Protein AF-A0A2W4IKW6-F1 (afdb_monomer)

Nearest PDB structures (foldseek):
  4n05-assembly1_A  TM=2.883E-01  e=6.758E+00  Bacteroides thetaiotaomicron VPI-5482
  6uhb-assembly1_B  TM=2.204E-01  e=5.348E+00  Homo sapiens

Radius of gyration: 16.56 Å; Cα contacts (8 Å, |Δi|>4): 146; chains: 1; bounding box: 34×30×52 Å

Secondary structure (DSSP, 8-state):
-HHHHHHHHHHHHTT--GGG---SEEEEETTEEEEE-TTS-EEEEE-HHHHTSGGG-HHHHHHHTT-BPPPS--S-THHHHH----TTSTTHHHHHHHHHHHHHHHHHHHHHS-HHHHHHHHHHHB----S---

Foldseek 3Di:
DVLLQVVQLLLLVVPQAFLVHNFNGWDDDPQWIFGAHPVRDGPDIGALLSCLAVSRCVLLSLLLVVQFDDDPDPVPCVVCVVDVDPPPVPDPVCSVVSSPPRSVVSSVVLVVDDSVCSSVVCSVTGRSPHPDDD

pLDDT: mean 79.35, std 20.81, range [31.78, 96.25]

Mean predicted aligned error: 9.19 Å

Solvent-accessible surface area (backbone atoms only — not comparable to full-atom values): 7926 Å² total; per-residue (Å²): 107,72,66,42,36,52,48,51,32,45,42,30,72,74,66,48,40,61,60,78,39,89,45,64,42,48,45,79,57,97,88,26,41,35,28,23,34,91,87,70,50,73,77,46,74,39,47,69,70,57,51,60,30,81,70,22,40,48,49,57,51,34,24,75,71,62,20,50,59,77,67,95,67,60,92,53,72,52,55,60,72,77,55,78,70,74,87,83,69,65,66,72,55,50,61,54,51,53,27,60,52,51,25,53,49,50,42,54,51,56,70,71,48,54,80,88,50,42,58,56,53,50,56,77,39,45,60,73,80,59,100,79,84,132

Structure (mmCIF, N/CA/C/O backbone):
data_AF-A0A2W4IKW6-F1
#
_entry.id   AF-A0A2W4IKW6-F1
#
loop_
_atom_site.group_PDB
_atom_site.id
_atom_site.type_symbol
_atom_site.label_atom_id
_atom_site.label_alt_id
_atom_site.label_comp_id
_atom_site.label_asym_id
_atom_site.label_entity_id
_atom_site.label_seq_id
_atom_site.pdbx_PDB_ins_code
_atom_site.Cartn_x
_atom_site.Cartn_y
_atom_site.Cartn_z
_atom_site.occupancy
_atom_site.B_iso_or_equiv
_atom_site.auth_seq_id
_atom_site.auth_comp_id
_atom_site.auth_asym_id
_atom_site.auth_atom_id
_atom_site.pdbx_PDB_model_num
ATOM 1 N N . MET A 1 1 ? 4.524 12.222 4.690 1.00 81.31 1 MET A N 1
ATOM 2 C CA . MET A 1 1 ? 3.499 11.334 5.283 1.00 81.31 1 MET A CA 1
ATOM 3 C C . MET A 1 1 ? 2.077 11.701 4.850 1.00 81.31 1 MET A C 1
ATOM 5 O O . MET A 1 1 ? 1.410 10.843 4.296 1.00 81.31 1 MET A O 1
ATOM 9 N N . ASN A 1 2 ? 1.640 12.963 4.969 1.00 85.88 2 ASN A N 1
ATOM 10 C CA . ASN A 1 2 ? 0.285 13.394 4.555 1.00 85.88 2 ASN A CA 1
ATOM 11 C C . ASN A 1 2 ? -0.073 13.086 3.085 1.00 85.88 2 ASN A C 1
ATOM 13 O O . ASN A 1 2 ? -1.209 12.726 2.787 1.00 85.88 2 ASN A O 1
ATOM 17 N N . GLN A 1 3 ? 0.887 13.199 2.160 1.00 91.81 3 GLN A N 1
ATOM 18 C CA . GLN A 1 3 ? 0.676 12.835 0.751 1.00 91.81 3 GLN A CA 1
ATOM 19 C C . GLN A 1 3 ? 0.381 11.342 0.576 1.00 91.81 3 GLN A C 1
ATOM 21 O O . GLN A 1 3 ? -0.546 10.988 -0.145 1.00 91.81 3 GLN A O 1
ATOM 26 N N . LEU A 1 4 ? 1.116 10.476 1.279 1.00 93.62 4 LEU A N 1
ATOM 27 C CA . LEU A 1 4 ? 0.884 9.036 1.239 1.00 93.62 4 LEU A CA 1
ATOM 28 C C . LEU A 1 4 ? -0.480 8.684 1.840 1.00 93.62 4 LEU A C 1
ATOM 30 O O . LEU A 1 4 ? -1.231 7.932 1.239 1.00 93.62 4 LEU A O 1
ATOM 34 N N . GLU A 1 5 ? -0.852 9.276 2.973 1.00 93.75 5 GLU A N 1
ATOM 35 C CA . GLU A 1 5 ? -2.190 9.083 3.546 1.00 93.75 5 GLU A CA 1
ATOM 36 C C . GLU A 1 5 ? -3.303 9.506 2.571 1.00 93.75 5 GLU A C 1
ATOM 38 O O . GLU A 1 5 ? -4.295 8.799 2.398 1.00 93.75 5 GLU A O 1
ATOM 43 N N . THR A 1 6 ? -3.119 10.632 1.878 1.00 94.94 6 THR A N 1
ATOM 44 C CA . THR A 1 6 ? -4.059 11.111 0.852 1.00 94.94 6 THR A CA 1
ATOM 45 C C . THR A 1 6 ? -4.156 10.130 -0.318 1.00 94.94 6 THR A C 1
ATOM 47 O O . THR A 1 6 ? -5.257 9.825 -0.783 1.00 94.94 6 THR A O 1
ATOM 50 N N . LEU A 1 7 ? -3.016 9.598 -0.768 1.00 94.88 7 LEU A N 1
ATOM 51 C CA . LEU A 1 7 ? -2.946 8.575 -1.807 1.00 94.88 7 LEU A CA 1
ATOM 52 C C . LEU A 1 7 ? -3.709 7.311 -1.389 1.00 94.88 7 LEU A C 1
ATOM 54 O O . LEU A 1 7 ? -4.608 6.882 -2.106 1.00 94.88 7 LEU A O 1
ATOM 58 N N . LEU A 1 8 ? -3.413 6.748 -0.214 1.00 95.50 8 LEU A N 1
ATOM 59 C CA . LEU A 1 8 ? -4.067 5.532 0.284 1.00 95.50 8 LEU A CA 1
ATOM 60 C C . LEU A 1 8 ? -5.582 5.719 0.424 1.00 95.50 8 LEU A C 1
ATOM 62 O O . LEU A 1 8 ? -6.350 4.870 -0.022 1.00 95.50 8 LEU A O 1
ATOM 66 N N . ASN A 1 9 ? -6.023 6.865 0.945 1.00 96.12 9 ASN A N 1
ATOM 67 C CA . ASN A 1 9 ? -7.442 7.212 1.010 1.00 96.12 9 ASN A CA 1
ATOM 68 C C . ASN A 1 9 ? -8.099 7.299 -0.372 1.00 96.12 9 ASN A C 1
ATOM 70 O O . ASN A 1 9 ? -9.246 6.886 -0.544 1.00 96.12 9 ASN A O 1
ATOM 74 N N . THR A 1 10 ? -7.382 7.818 -1.367 1.00 95.06 10 THR A N 1
ATOM 75 C CA . THR A 1 10 ? -7.858 7.866 -2.754 1.00 95.06 10 THR A CA 1
ATOM 76 C C . THR A 1 10 ? -8.009 6.456 -3.323 1.00 95.06 10 THR A C 1
ATOM 78 O O . THR A 1 10 ? -9.055 6.134 -3.884 1.00 95.06 10 THR A O 1
ATOM 81 N N . LEU A 1 11 ? -7.026 5.580 -3.100 1.00 95.69 11 LEU A N 1
ATOM 82 C CA . LEU A 1 11 ? -7.072 4.185 -3.542 1.00 95.69 11 LEU A CA 1
ATOM 83 C C . LEU A 1 11 ? -8.224 3.408 -2.886 1.00 95.69 11 LEU A C 1
ATOM 85 O O . LEU A 1 11 ? -8.947 2.695 -3.582 1.00 95.69 11 LEU A O 1
ATOM 89 N N . ILE A 1 12 ? -8.448 3.586 -1.577 1.00 95.56 12 ILE A N 1
ATOM 90 C CA . ILE A 1 12 ? -9.578 2.974 -0.855 1.00 95.56 12 ILE A CA 1
ATOM 91 C C . ILE A 1 12 ? -10.910 3.417 -1.472 1.00 95.56 12 ILE A C 1
ATOM 93 O O . ILE A 1 12 ? -11.750 2.578 -1.798 1.00 95.56 12 ILE A O 1
ATOM 97 N N . LYS A 1 13 ? -11.085 4.722 -1.719 1.00 95.00 13 LYS A N 1
ATOM 98 C CA . LYS A 1 13 ? -12.286 5.262 -2.384 1.00 95.00 13 LYS A CA 1
ATOM 99 C C . LYS A 1 13 ? -12.484 4.704 -3.795 1.00 95.00 13 LYS A C 1
ATOM 101 O O . LYS A 1 13 ? -13.618 4.516 -4.222 1.00 95.00 13 LYS A O 1
ATOM 106 N N . MET A 1 14 ? -11.396 4.405 -4.502 1.00 92.81 14 MET A N 1
ATOM 107 C CA . MET A 1 14 ? -11.409 3.764 -5.823 1.00 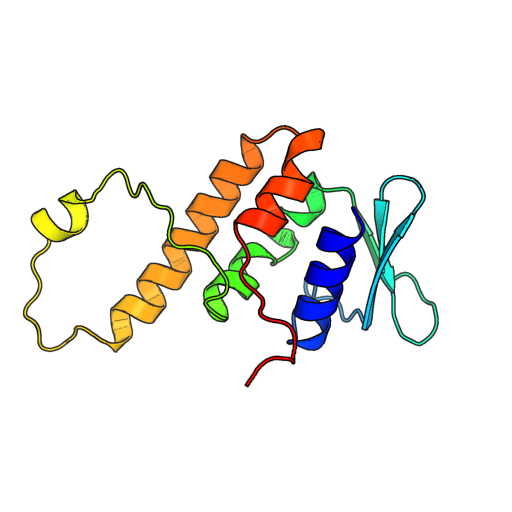92.81 14 MET A CA 1
ATOM 108 C C . MET A 1 14 ? -11.635 2.242 -5.773 1.00 92.81 14 MET A C 1
ATOM 110 O O . MET A 1 14 ? -11.667 1.584 -6.818 1.00 92.81 14 MET A O 1
ATOM 114 N N . GLY A 1 15 ? -11.818 1.674 -4.578 1.00 94.12 15 GLY A N 1
ATOM 115 C CA . GLY A 1 15 ? -12.192 0.278 -4.365 1.00 94.12 15 GLY A CA 1
ATOM 116 C C . GLY A 1 15 ? -11.053 -0.639 -3.927 1.00 94.12 15 GLY A C 1
ATOM 117 O O . GLY A 1 15 ? -11.257 -1.855 -3.902 1.00 94.12 15 GLY A O 1
ATOM 118 N N . TRP A 1 16 ? -9.878 -0.106 -3.581 1.00 95.81 16 TRP A N 1
ATOM 119 C CA . TRP A 1 16 ? -8.815 -0.917 -2.990 1.00 95.81 16 TRP A CA 1
ATOM 120 C C . TRP A 1 16 ? -9.257 -1.468 -1.631 1.00 95.81 16 TRP A C 1
ATOM 122 O O . TRP A 1 16 ? -9.723 -0.729 -0.763 1.00 95.81 16 TRP A O 1
ATOM 132 N N . LYS A 1 17 ? -9.098 -2.782 -1.450 1.00 95.94 17 LYS A N 1
ATOM 133 C CA . LYS A 1 17 ? -9.384 -3.497 -0.201 1.00 95.94 17 LYS A CA 1
ATOM 134 C C . LYS A 1 17 ? -8.066 -3.992 0.399 1.00 95.94 17 LYS A C 1
ATOM 136 O O . LYS A 1 17 ? -7.595 -5.055 -0.014 1.00 95.94 17 LYS A O 1
ATOM 141 N N . PRO A 1 18 ? -7.452 -3.243 1.326 1.00 93.25 18 PRO A N 1
ATOM 142 C CA . PRO A 1 18 ? -6.160 -3.604 1.902 1.00 93.25 18 PRO A CA 1
ATOM 143 C C . PRO A 1 18 ? -6.260 -4.963 2.618 1.00 93.25 18 PRO A C 1
ATOM 145 O O . PRO A 1 18 ? -7.139 -5.161 3.457 1.00 93.25 18 PRO A O 1
ATOM 148 N N . TRP A 1 19 ? -5.400 -5.924 2.256 1.00 96.00 19 TRP A N 1
ATOM 149 C CA . TRP A 1 19 ? -5.466 -7.334 2.703 1.00 96.00 19 TRP A CA 1
ATOM 150 C C . TRP A 1 19 ? -6.815 -8.032 2.447 1.00 96.00 19 TRP A C 1
ATOM 152 O O . TRP A 1 19 ? -7.204 -8.945 3.172 1.00 96.00 19 TRP A O 1
ATOM 162 N N . GLY A 1 20 ? -7.577 -7.583 1.446 1.00 93.50 20 GLY A N 1
ATOM 163 C CA . GLY A 1 20 ? -8.928 -8.088 1.182 1.00 93.50 20 GLY A CA 1
ATOM 164 C C . GLY A 1 20 ? -9.972 -7.656 2.220 1.00 93.50 20 GLY A C 1
ATOM 165 O O . GLY A 1 20 ? -11.125 -8.084 2.148 1.00 93.50 20 GLY A O 1
ATOM 166 N N . ILE A 1 21 ? -9.604 -6.783 3.161 1.00 94.00 21 ILE A N 1
ATOM 167 C CA . ILE A 1 21 ? -10.477 -6.291 4.226 1.00 94.00 21 ILE A CA 1
ATOM 168 C C . ILE A 1 21 ? -11.131 -4.981 3.779 1.00 94.00 21 ILE A C 1
ATOM 170 O O . ILE A 1 21 ? -10.522 -4.143 3.112 1.00 94.00 21 ILE A O 1
ATOM 174 N N . LYS A 1 22 ? -12.400 -4.787 4.152 1.00 93.69 22 LYS A N 1
ATOM 175 C CA . LYS A 1 22 ? -13.103 -3.525 3.912 1.00 93.69 22 LYS A CA 1
ATOM 176 C C . LYS A 1 22 ? -12.652 -2.474 4.931 1.00 93.69 22 LYS A C 1
ATOM 178 O O . LYS A 1 22 ? -12.927 -2.615 6.122 1.00 93.69 22 LYS A O 1
ATOM 183 N N . ALA A 1 23 ? -12.014 -1.424 4.433 1.00 95.12 23 ALA A N 1
ATOM 184 C CA . ALA A 1 23 ? -11.715 -0.192 5.152 1.00 95.12 23 ALA A CA 1
ATOM 185 C C . ALA A 1 23 ? -12.364 0.982 4.411 1.00 95.12 23 ALA A C 1
ATOM 187 O O . ALA A 1 23 ? -12.521 0.916 3.193 1.00 95.12 23 ALA A O 1
ATOM 188 N N . ASP A 1 24 ? -12.738 2.034 5.134 1.00 95.81 24 ASP A N 1
ATOM 189 C CA . ASP A 1 24 ? -13.352 3.232 4.553 1.00 95.81 24 ASP A CA 1
ATOM 190 C C . ASP A 1 24 ? -12.334 4.381 4.423 1.00 95.81 24 ASP A C 1
ATOM 192 O O . ASP A 1 24 ? -12.439 5.202 3.513 1.00 95.81 24 ASP A O 1
ATOM 196 N N . PHE A 1 25 ? -11.322 4.422 5.296 1.00 95.00 25 PHE A N 1
ATOM 197 C CA . PHE A 1 25 ? -10.196 5.355 5.211 1.00 95.00 25 PHE A CA 1
ATOM 198 C C . PHE A 1 25 ? -8.943 4.807 5.912 1.00 95.00 25 PHE A C 1
ATOM 200 O O . PHE A 1 25 ? -8.997 3.840 6.677 1.00 95.00 25 PHE A O 1
ATOM 207 N N . SER A 1 26 ? -7.803 5.432 5.635 1.00 95.56 26 SER A N 1
ATOM 208 C CA . SER A 1 26 ? -6.511 5.208 6.273 1.00 95.56 26 SER A CA 1
ATOM 209 C C . SER A 1 26 ? -6.005 6.485 6.939 1.00 95.56 26 SER A C 1
ATOM 211 O O . SER A 1 26 ? -6.159 7.567 6.374 1.00 95.56 26 SER A O 1
ATOM 213 N N . GLU A 1 27 ? -5.326 6.356 8.074 1.00 95.19 27 GLU A N 1
ATOM 214 C CA . GLU A 1 27 ? -4.590 7.452 8.715 1.00 95.19 27 GLU A CA 1
ATOM 215 C C . GLU A 1 27 ? -3.227 6.982 9.233 1.00 95.19 27 GLU A C 1
ATOM 217 O O . GLU A 1 27 ? -3.060 5.807 9.570 1.00 95.19 27 GLU A O 1
ATOM 222 N N . TYR A 1 28 ? -2.259 7.890 9.347 1.00 93.19 28 TYR A N 1
ATOM 223 C CA . TYR A 1 28 ? -0.966 7.598 9.962 1.00 93.19 28 TYR A CA 1
ATOM 224 C C . TYR A 1 28 ? -0.879 8.168 11.383 1.00 93.19 28 TYR A C 1
ATOM 226 O O . TYR A 1 28 ? -0.779 9.381 11.575 1.00 93.19 28 TYR A O 1
ATOM 234 N N . LYS A 1 29 ? -0.872 7.297 12.401 1.00 91.25 29 LYS A N 1
ATOM 235 C CA . LYS A 1 29 ? -0.678 7.686 13.811 1.00 91.25 29 LYS A CA 1
ATOM 236 C C . LYS A 1 29 ? 0.181 6.669 14.556 1.00 91.25 29 LYS A C 1
ATOM 238 O O . LYS A 1 29 ? 0.144 5.477 14.271 1.00 91.25 29 LYS A O 1
ATOM 243 N N . PHE A 1 30 ? 0.939 7.147 15.546 1.00 88.88 30 PHE A N 1
ATOM 244 C CA . PHE A 1 30 ? 1.811 6.314 16.390 1.00 88.88 30 PHE A CA 1
ATOM 245 C C . PHE A 1 30 ? 2.814 5.459 15.591 1.00 88.88 30 PHE A C 1
ATOM 247 O O . PHE A 1 30 ? 3.075 4.309 15.935 1.00 88.88 30 PHE A O 1
ATOM 254 N N . GLY A 1 31 ? 3.351 6.009 14.496 1.00 86.75 31 GLY A N 1
ATOM 255 C CA . GLY A 1 31 ? 4.327 5.314 13.652 1.00 86.75 31 GLY A CA 1
ATOM 256 C C . GLY A 1 31 ? 3.742 4.207 12.767 1.00 86.75 31 GLY A C 1
ATOM 257 O O . GLY A 1 31 ? 4.499 3.401 12.235 1.00 86.75 31 GLY A O 1
ATOM 258 N N . LYS A 1 32 ? 2.411 4.121 12.637 1.00 93.62 32 LYS A N 1
ATOM 259 C CA . LYS A 1 32 ? 1.725 3.075 11.870 1.00 93.62 32 LYS A CA 1
ATOM 260 C C . LYS A 1 32 ? 0.576 3.642 11.048 1.00 93.62 32 LYS A C 1
ATOM 262 O O . LYS A 1 32 ? -0.102 4.583 11.465 1.00 93.62 32 LYS A O 1
ATOM 267 N N . PHE A 1 33 ? 0.314 3.012 9.910 1.00 95.12 33 PHE A N 1
ATOM 268 C CA . PHE A 1 33 ? -0.935 3.198 9.185 1.00 95.12 33 PHE A CA 1
ATOM 269 C C . PHE A 1 33 ? -2.046 2.424 9.876 1.00 95.12 33 PHE A C 1
ATOM 271 O O . PHE A 1 33 ? -1.853 1.283 10.297 1.00 95.12 33 PHE A O 1
ATOM 278 N N . ARG A 1 34 ? -3.209 3.055 9.994 1.00 95.94 34 ARG A N 1
ATOM 279 C CA . ARG A 1 34 ? -4.429 2.478 10.549 1.00 95.94 34 ARG A CA 1
ATOM 280 C C . ARG A 1 34 ? -5.501 2.530 9.483 1.00 95.94 34 ARG A C 1
ATOM 282 O O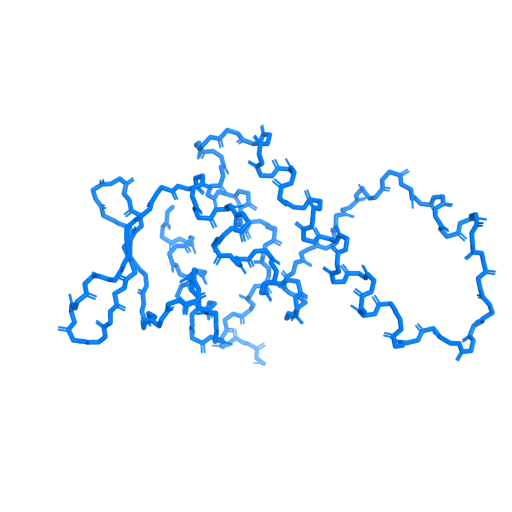 . ARG A 1 34 ? -5.802 3.606 8.982 1.00 95.94 34 ARG A O 1
ATOM 289 N N . PHE A 1 35 ? -6.071 1.380 9.163 1.00 96.25 35 PHE A N 1
ATOM 290 C CA . PHE A 1 35 ? -7.213 1.256 8.268 1.00 96.25 35 PHE A CA 1
ATOM 291 C C . PHE A 1 35 ? -8.471 1.131 9.111 1.00 96.25 35 PHE A C 1
ATOM 293 O O . PHE A 1 35 ? -8.521 0.313 10.034 1.00 96.25 35 PHE A O 1
ATOM 300 N N . ILE A 1 36 ? -9.452 1.983 8.835 1.00 96.25 36 ILE A N 1
ATOM 301 C CA . ILE A 1 36 ? -10.561 2.266 9.743 1.00 96.25 36 ILE A CA 1
ATOM 302 C C . ILE A 1 36 ? -11.876 2.223 8.963 1.00 96.25 36 ILE A C 1
ATOM 304 O O . ILE A 1 36 ? -11.940 2.640 7.804 1.00 96.25 36 ILE A O 1
ATOM 308 N N . LYS A 1 37 ? -12.927 1.691 9.592 1.00 95.50 37 LYS A N 1
ATOM 309 C CA . LYS A 1 37 ? -14.304 1.771 9.086 1.00 95.50 37 LYS A CA 1
ATOM 310 C C . LYS A 1 37 ? -14.985 3.069 9.524 1.00 95.50 37 LYS A C 1
ATOM 312 O O . LYS A 1 37 ? -14.623 3.653 10.538 1.00 95.50 37 LYS A O 1
ATOM 317 N N . MET A 1 38 ? 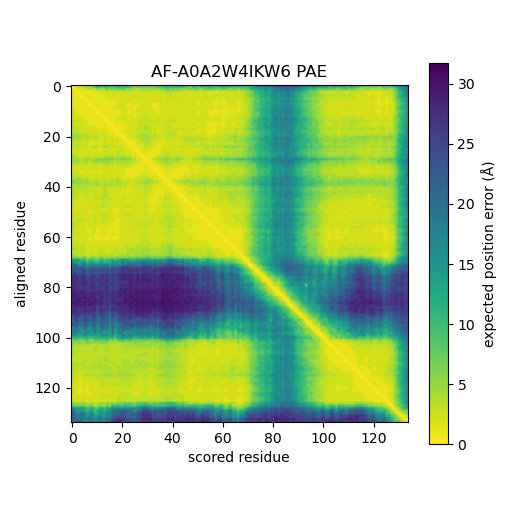-16.070 3.462 8.866 1.00 92.75 38 MET A N 1
ATOM 318 C CA . MET A 1 38 ? -16.912 4.595 9.281 1.00 92.75 38 MET A CA 1
ATOM 319 C C . MET A 1 38 ? -17.438 4.473 10.721 1.00 92.75 38 MET A C 1
ATOM 321 O O . MET A 1 38 ? -17.713 5.487 11.352 1.00 92.75 38 MET A O 1
ATOM 325 N N . SER A 1 39 ? -17.539 3.254 11.265 1.00 92.88 39 SER A N 1
ATOM 326 C CA . SER A 1 39 ? -17.884 3.006 12.672 1.00 92.88 39 SER A CA 1
ATOM 327 C C . SER A 1 39 ? -16.796 3.424 13.675 1.00 92.88 39 SER A C 1
ATOM 329 O O . SER A 1 39 ? -17.043 3.390 14.876 1.00 92.88 39 SER A O 1
ATOM 331 N N . GLY A 1 40 ? -15.591 3.771 13.211 1.00 91.88 40 GLY A N 1
ATOM 332 C CA . GLY A 1 40 ? -14.412 4.029 14.044 1.00 91.88 40 GLY A CA 1
ATOM 333 C C . GLY A 1 40 ? -13.609 2.774 14.405 1.00 91.88 40 GLY A C 1
ATOM 334 O O . GLY A 1 40 ? -12.571 2.877 15.055 1.00 91.88 40 GLY A O 1
ATOM 335 N N . GLU A 1 41 ? -14.050 1.591 13.972 1.00 94.50 41 GLU A N 1
ATOM 336 C CA . GLU A 1 41 ? -13.329 0.333 14.179 1.00 94.50 41 GLU A CA 1
ATOM 337 C C . GLU A 1 41 ? -12.024 0.313 13.366 1.00 94.50 41 GLU A C 1
ATOM 339 O O . GLU A 1 41 ? -12.046 0.454 12.139 1.00 94.50 41 GLU A O 1
ATOM 344 N N . ILE A 1 42 ? -10.891 0.095 14.041 1.00 95.38 42 ILE A N 1
ATOM 345 C CA . ILE A 1 42 ? -9.597 -0.142 13.392 1.00 95.38 42 ILE A CA 1
ATOM 346 C C . ILE A 1 42 ? -9.559 -1.599 12.927 1.00 95.38 42 ILE A C 1
ATOM 348 O O . ILE A 1 42 ? -9.494 -2.512 13.747 1.00 95.38 42 ILE A O 1
ATOM 352 N N . VAL A 1 43 ? -9.560 -1.816 11.614 1.00 96.12 43 VAL A N 1
ATOM 353 C CA . VAL A 1 43 ? -9.563 -3.164 11.021 1.00 96.12 43 VAL A CA 1
ATOM 354 C C . VAL A 1 43 ? -8.163 -3.709 10.763 1.00 96.12 43 VAL A C 1
ATOM 356 O O . VAL A 1 43 ? -7.966 -4.921 10.708 1.00 96.12 43 VAL A O 1
ATOM 359 N N . ARG A 1 44 ? -7.174 -2.826 10.592 1.00 95.50 44 ARG A N 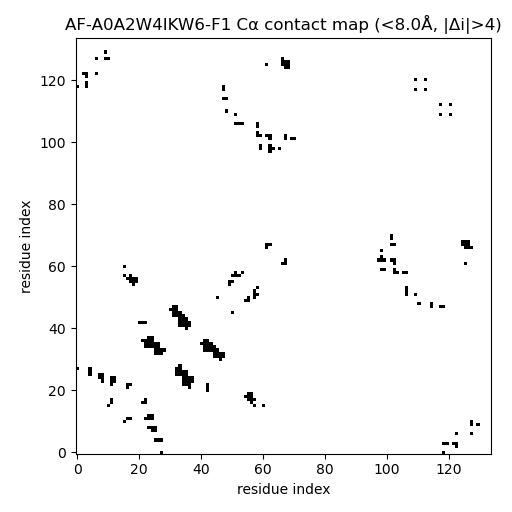1
ATOM 360 C CA . ARG A 1 44 ? -5.775 -3.210 10.394 1.00 95.50 44 ARG A CA 1
ATOM 361 C C . ARG A 1 44 ? -4.843 -2.086 10.817 1.00 95.50 44 ARG A C 1
ATOM 363 O O . ARG A 1 44 ? -5.131 -0.913 10.585 1.00 95.50 44 ARG A O 1
ATOM 370 N N . MET A 1 45 ? -3.704 -2.461 11.388 1.00 95.94 45 MET A N 1
ATOM 371 C CA . MET A 1 45 ? -2.564 -1.573 11.590 1.00 95.94 45 MET A CA 1
ATOM 372 C C . MET A 1 45 ? -1.330 -2.172 10.927 1.00 95.94 45 MET A C 1
ATOM 374 O O . MET A 1 45 ? -1.153 -3.388 10.994 1.00 95.94 45 MET A O 1
ATOM 378 N N . CYS A 1 46 ? -0.496 -1.343 10.304 1.00 94.56 46 CYS A N 1
ATOM 379 C CA . CYS A 1 46 ? 0.705 -1.810 9.614 1.00 94.56 46 CYS A CA 1
ATOM 380 C C . CYS A 1 46 ? 1.806 -0.737 9.546 1.00 94.56 46 CYS A C 1
ATOM 382 O O . CYS A 1 46 ? 1.533 0.459 9.695 1.00 94.56 46 CYS A O 1
ATOM 384 N N . ASN A 1 47 ? 3.049 -1.154 9.309 1.00 95.19 47 ASN A N 1
ATOM 385 C CA . ASN A 1 47 ? 4.145 -0.265 8.887 1.00 95.19 47 ASN A CA 1
ATOM 386 C C . ASN A 1 47 ? 4.213 -0.139 7.346 1.00 95.19 47 ASN A C 1
ATOM 388 O O . ASN A 1 47 ? 3.321 -0.632 6.648 1.00 95.19 47 ASN A O 1
ATOM 392 N N . LEU A 1 48 ? 5.234 0.545 6.802 1.00 94.69 48 LEU A N 1
ATOM 393 C CA . LEU A 1 48 ? 5.371 0.696 5.348 1.00 94.69 48 LEU A CA 1
ATOM 394 C C . LEU A 1 48 ? 5.772 -0.622 4.677 1.00 94.69 48 LEU A C 1
ATOM 396 O O . LEU A 1 4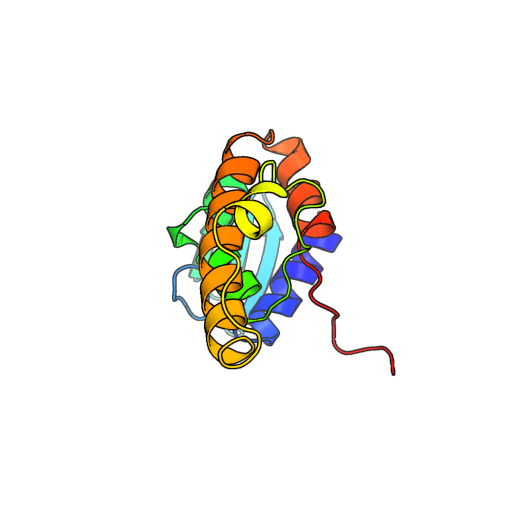8 ? 5.244 -0.913 3.607 1.00 94.69 48 LEU A O 1
ATOM 400 N N . ARG A 1 49 ? 6.625 -1.456 5.293 1.00 94.50 49 ARG A N 1
ATOM 401 C CA . ARG A 1 49 ? 6.957 -2.792 4.745 1.00 94.50 49 ARG A CA 1
ATOM 402 C C . ARG A 1 49 ? 5.745 -3.674 4.536 1.00 94.50 49 ARG A C 1
ATOM 404 O O . ARG A 1 49 ? 5.585 -4.259 3.472 1.00 94.50 49 ARG A O 1
ATOM 411 N N . GLU A 1 50 ? 4.896 -3.759 5.544 1.00 95.44 50 GLU A N 1
ATOM 412 C CA . GLU A 1 50 ? 3.657 -4.518 5.468 1.00 95.44 50 GLU A CA 1
ATOM 413 C C . GLU A 1 50 ? 2.718 -3.915 4.417 1.00 95.44 50 GLU A C 1
ATOM 415 O O . GLU A 1 50 ? 2.067 -4.649 3.683 1.00 95.44 50 GLU A O 1
ATOM 420 N N . LEU A 1 51 ? 2.665 -2.583 4.306 1.00 95.31 51 LEU A N 1
ATOM 421 C CA . LEU A 1 51 ? 1.842 -1.891 3.314 1.00 95.31 51 LEU A CA 1
ATOM 422 C C . LEU A 1 51 ? 2.260 -2.199 1.870 1.00 95.31 51 LEU A C 1
ATOM 424 O O . LEU A 1 51 ? 1.398 -2.267 1.002 1.00 95.31 51 LEU A O 1
ATOM 428 N N . VAL A 1 52 ? 3.557 -2.355 1.601 1.00 94.44 52 VAL A N 1
ATOM 429 C CA . VAL A 1 52 ? 4.078 -2.659 0.255 1.00 94.44 52 VAL A CA 1
ATOM 430 C C . VAL A 1 52 ? 4.248 -4.153 0.002 1.00 94.44 52 VAL A C 1
ATOM 432 O O . VAL A 1 52 ? 4.796 -4.533 -1.031 1.00 94.44 52 VAL A O 1
ATOM 435 N N . SER A 1 53 ? 3.796 -5.002 0.926 1.00 94.75 53 SER A N 1
ATOM 436 C CA . SER A 1 53 ? 3.902 -6.451 0.802 1.00 94.75 53 SER A CA 1
ATOM 437 C C . SER A 1 53 ? 2.911 -7.003 -0.223 1.00 94.75 53 SER A C 1
ATOM 439 O O . SER A 1 53 ? 1.925 -6.351 -0.584 1.00 94.75 53 SER A O 1
ATOM 441 N N . LEU A 1 54 ? 3.142 -8.237 -0.671 1.00 93.19 54 LEU A N 1
ATOM 442 C CA . LEU A 1 54 ? 2.240 -8.926 -1.594 1.00 93.19 54 LEU A CA 1
ATOM 443 C C . LEU A 1 54 ? 0.827 -9.066 -1.002 1.00 93.19 54 LEU A C 1
ATOM 445 O O . LEU A 1 54 ? -0.164 -8.899 -1.712 1.00 93.19 54 LEU A O 1
ATOM 449 N N . GLU A 1 55 ? 0.740 -9.333 0.300 1.00 94.19 55 GLU A N 1
ATOM 450 C CA . GLU A 1 55 ? -0.499 -9.558 1.046 1.00 94.19 55 GLU A CA 1
ATOM 451 C C . GLU A 1 55 ? -1.368 -8.303 1.145 1.00 94.19 55 GLU A C 1
ATOM 453 O O . GLU A 1 55 ? -2.588 -8.417 1.240 1.00 94.19 55 GLU A O 1
ATOM 458 N N . SER A 1 56 ? -0.767 -7.109 1.103 1.00 95.00 56 SER A N 1
ATOM 459 C CA . SER A 1 56 ? -1.514 -5.846 1.104 1.00 95.00 56 SER A CA 1
ATOM 460 C C . SER A 1 56 ? -2.427 -5.700 -0.121 1.00 95.00 56 SER A C 1
ATOM 462 O O . SER A 1 56 ? -3.448 -5.006 -0.062 1.00 95.00 56 SER A O 1
ATOM 464 N N . GLY A 1 57 ? -2.056 -6.336 -1.239 1.00 94.56 57 GLY A N 1
ATOM 465 C CA . GLY A 1 57 ? -2.706 -6.184 -2.537 1.00 94.56 57 GLY A CA 1
ATOM 466 C C . GLY A 1 57 ? -2.510 -4.809 -3.186 1.00 94.56 57 GLY A C 1
ATOM 467 O O . GLY A 1 57 ? -3.164 -4.529 -4.190 1.00 94.56 57 GLY A O 1
ATOM 468 N N . LEU A 1 58 ? -1.672 -3.930 -2.619 1.00 95.56 58 LEU A N 1
ATOM 469 C CA . LEU A 1 58 ? -1.513 -2.546 -3.075 1.00 95.56 58 LEU A CA 1
ATOM 470 C C . LEU A 1 58 ? -1.016 -2.479 -4.523 1.00 95.56 58 LEU A C 1
ATOM 472 O O . LEU A 1 58 ? -1.647 -1.855 -5.375 1.00 95.56 58 LEU A O 1
ATOM 476 N N . TRP A 1 59 ? 0.107 -3.139 -4.812 1.00 93.31 59 TRP A N 1
ATOM 477 C CA . TRP A 1 59 ? 0.729 -3.086 -6.133 1.00 93.31 59 TRP A CA 1
ATOM 478 C C . TRP A 1 59 ? -0.141 -3.743 -7.204 1.00 93.31 59 TRP A C 1
ATOM 480 O O . TRP A 1 59 ? -0.250 -3.217 -8.310 1.00 93.31 59 TRP A O 1
ATOM 490 N N . GLN A 1 60 ? -0.805 -4.846 -6.862 1.00 90.62 60 GLN A N 1
ATOM 491 C CA . GLN A 1 60 ? -1.727 -5.554 -7.743 1.00 90.62 60 GLN A CA 1
ATOM 492 C C . GLN A 1 60 ? -2.916 -4.665 -8.099 1.00 90.62 60 GLN A C 1
ATOM 494 O O . GLN A 1 60 ? -3.200 -4.474 -9.278 1.00 90.62 60 GLN A O 1
ATOM 499 N N . PHE A 1 61 ? -3.546 -4.041 -7.099 1.00 92.44 61 PHE A N 1
ATOM 500 C CA . PHE A 1 61 ? -4.651 -3.115 -7.327 1.00 92.44 61 PHE A CA 1
ATOM 501 C C . PHE A 1 61 ? -4.230 -1.940 -8.217 1.00 92.44 61 PHE A C 1
ATOM 503 O O . PHE A 1 61 ? -4.902 -1.618 -9.198 1.00 92.44 61 PHE A O 1
ATOM 510 N N . CYS A 1 62 ? -3.094 -1.311 -7.911 1.00 89.62 62 CYS A N 1
ATOM 511 C CA . CYS A 1 62 ? -2.595 -0.190 -8.697 1.00 89.62 62 CYS A CA 1
ATOM 512 C C . CYS A 1 62 ? -2.249 -0.599 -10.136 1.00 89.62 62 CYS A C 1
ATOM 514 O O . CYS A 1 62 ? -2.515 0.169 -11.060 1.00 89.62 62 CYS A O 1
ATOM 516 N N . ALA A 1 63 ? -1.706 -1.799 -10.358 1.00 85.00 63 ALA A N 1
ATOM 517 C CA . ALA A 1 63 ? -1.478 -2.318 -11.703 1.00 85.00 63 ALA A CA 1
ATOM 518 C C . ALA A 1 63 ? -2.793 -2.562 -12.442 1.00 85.00 63 ALA A C 1
ATOM 520 O O . ALA A 1 63 ? -2.962 -2.075 -13.557 1.00 85.00 63 ALA A O 1
ATOM 521 N N . GLU A 1 64 ? -3.754 -3.243 -11.814 1.00 84.38 64 GLU A N 1
ATOM 522 C CA . GLU A 1 64 ? -5.068 -3.526 -12.396 1.00 84.38 64 GLU A CA 1
ATOM 523 C C . GLU A 1 64 ? -5.781 -2.262 -12.885 1.00 84.38 64 GLU A C 1
ATOM 525 O O . GLU A 1 64 ? -6.408 -2.284 -13.953 1.00 84.38 64 GLU A O 1
ATOM 530 N N . LYS A 1 65 ? -5.641 -1.170 -12.124 1.00 84.94 65 LYS A N 1
ATOM 531 C CA . LYS A 1 65 ? -6.182 0.159 -12.428 1.00 84.94 65 LYS A CA 1
ATOM 532 C C . LYS A 1 65 ? -5.311 1.010 -13.356 1.00 84.94 65 LYS A C 1
ATOM 534 O O . LYS A 1 65 ? -5.770 2.060 -13.788 1.00 84.94 65 LYS A O 1
ATOM 539 N N . GLY A 1 66 ? -4.092 0.578 -13.679 1.00 81.06 66 GLY A N 1
ATOM 540 C CA . GLY A 1 66 ? 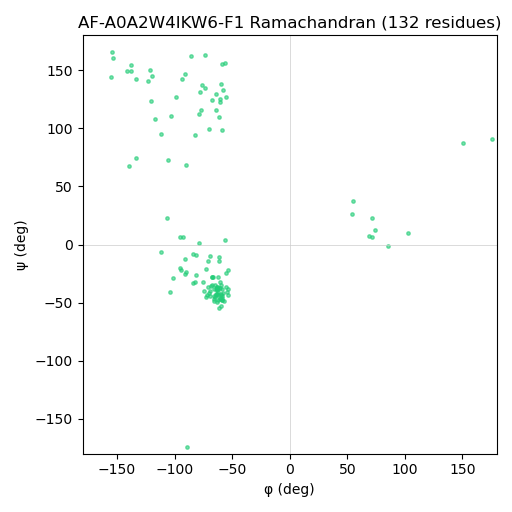-3.1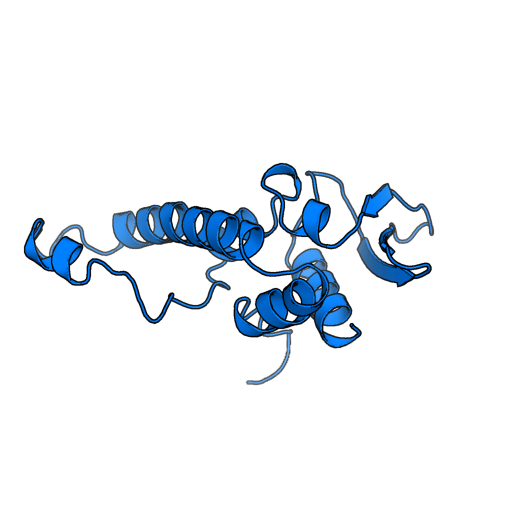64 1.341 -14.517 1.00 81.06 66 GLY A CA 1
ATOM 541 C C . GLY A 1 66 ? -2.572 2.577 -13.829 1.00 81.06 66 GLY A C 1
ATOM 542 O O . GLY A 1 66 ? -2.135 3.498 -14.507 1.00 81.06 66 GLY A O 1
ATOM 543 N N . PHE A 1 67 ? -2.545 2.611 -12.494 1.00 87.31 67 PHE A N 1
ATOM 544 C CA . PHE A 1 67 ? -1.989 3.724 -11.715 1.00 87.31 67 PHE A CA 1
ATOM 545 C C . PHE A 1 67 ? -0.469 3.666 -11.580 1.00 87.31 67 PHE A C 1
ATOM 547 O O . PHE A 1 67 ? 0.137 4.601 -11.071 1.00 87.31 67 PHE A O 1
ATOM 554 N N . LEU A 1 68 ? 0.175 2.575 -11.989 1.00 83.62 68 LEU A N 1
ATOM 555 C CA . LEU A 1 68 ? 1.623 2.454 -11.865 1.00 83.62 68 LEU A CA 1
ATOM 556 C C . LEU A 1 68 ? 2.335 3.237 -12.958 1.00 83.62 68 LEU A C 1
ATOM 558 O O . LEU A 1 68 ? 2.058 3.067 -14.147 1.00 83.62 68 LEU A O 1
ATOM 562 N N . ASN A 1 69 ? 3.317 4.037 -12.548 1.00 75.75 69 ASN A N 1
ATOM 563 C CA . ASN A 1 69 ? 4.276 4.590 -13.489 1.00 75.75 69 ASN A CA 1
ATOM 564 C C . ASN A 1 69 ? 4.978 3.463 -14.233 1.00 75.75 69 ASN A C 1
ATOM 566 O O . ASN A 1 69 ? 5.461 2.515 -13.604 1.00 75.75 69 ASN A O 1
ATOM 570 N N . SER A 1 70 ? 5.070 3.603 -15.558 1.00 66.69 70 SER A N 1
ATOM 571 C CA . SER A 1 70 ? 5.982 2.778 -16.342 1.00 66.69 70 SER A CA 1
ATOM 572 C C . SER A 1 70 ? 7.372 2.947 -15.742 1.00 66.69 70 SER A C 1
ATOM 574 O O . SER A 1 70 ? 7.802 4.087 -15.562 1.00 66.69 70 SER A O 1
ATOM 576 N N . PRO A 1 71 ? 8.076 1.863 -15.391 1.00 61.56 71 PRO A N 1
ATOM 577 C CA . PRO A 1 71 ? 9.473 1.996 -15.037 1.00 61.56 71 PRO A CA 1
ATOM 578 C C . PRO A 1 71 ? 10.204 2.556 -16.264 1.00 61.56 71 PRO A C 1
ATOM 580 O O . PRO A 1 71 ? 10.142 1.976 -17.350 1.00 61.56 71 PRO A O 1
ATOM 583 N N . ASP A 1 72 ? 10.882 3.695 -16.103 1.00 53.44 72 ASP A N 1
ATOM 584 C CA . ASP A 1 72 ? 11.683 4.330 -17.166 1.00 53.44 72 ASP A CA 1
ATOM 585 C C . ASP A 1 72 ? 12.841 3.427 -17.638 1.00 53.44 72 ASP A C 1
ATOM 587 O O . ASP A 1 72 ? 13.481 3.666 -18.663 1.00 53.44 72 ASP A O 1
ATOM 591 N N . GLN A 1 73 ? 13.087 2.343 -16.903 1.00 46.34 73 GLN A N 1
ATOM 592 C CA . GLN A 1 73 ? 14.115 1.352 -17.148 1.00 46.34 73 GLN A CA 1
ATOM 593 C C . GLN A 1 73 ? 13.521 -0.054 -17.022 1.00 46.34 73 GLN A C 1
ATOM 595 O O . GLN A 1 73 ? 13.797 -0.773 -16.071 1.00 46.34 73 GLN A O 1
ATOM 600 N N . TYR A 1 74 ? 12.741 -0.502 -18.007 1.00 50.34 74 TYR A N 1
ATOM 601 C CA . TYR A 1 74 ? 12.805 -1.932 -18.316 1.00 50.34 74 TYR A CA 1
ATOM 602 C C . TYR A 1 74 ? 14.236 -2.198 -18.820 1.00 50.34 74 TYR A C 1
ATOM 604 O O . TYR A 1 74 ? 14.584 -1.687 -19.890 1.00 50.34 74 TYR A O 1
ATOM 612 N N . PRO A 1 75 ? 15.075 -2.999 -18.130 1.00 43.38 75 PRO A N 1
ATOM 613 C CA . PRO A 1 75 ? 16.391 -3.371 -18.658 1.00 43.38 75 PRO A CA 1
ATOM 614 C C . PRO A 1 75 ? 16.274 -4.156 -19.976 1.00 43.38 75 PRO A C 1
ATOM 616 O O . PRO A 1 75 ? 17.232 -4.253 -20.733 1.00 43.38 75 PRO A O 1
ATOM 619 N N . ASN A 1 76 ? 15.076 -4.644 -20.309 1.00 44.38 76 ASN A N 1
ATOM 620 C CA . ASN A 1 76 ? 14.751 -5.220 -21.602 1.00 44.38 76 ASN A CA 1
ATOM 621 C C . ASN A 1 76 ? 13.881 -4.281 -22.457 1.00 44.38 76 ASN A C 1
ATOM 623 O O . ASN A 1 76 ? 12.740 -4.602 -22.787 1.00 44.38 76 ASN A O 1
ATOM 627 N N . LYS A 1 77 ? 14.473 -3.200 -22.987 1.00 43.97 77 LYS A N 1
ATOM 628 C CA . LYS A 1 77 ? 14.066 -2.736 -24.338 1.00 43.97 77 LYS A CA 1
ATOM 629 C C . LYS A 1 77 ? 14.157 -3.887 -25.363 1.00 43.97 77 LYS A C 1
ATOM 631 O O . LYS A 1 77 ? 13.439 -3.898 -26.359 1.00 43.97 77 LYS A O 1
ATOM 636 N N . ASP A 1 78 ? 14.970 -4.894 -25.046 1.00 41.78 78 ASP A N 1
ATOM 637 C CA . ASP A 1 78 ? 15.206 -6.128 -25.787 1.00 41.78 78 ASP A CA 1
ATOM 638 C C . ASP A 1 78 ? 14.054 -7.148 -25.785 1.00 41.78 78 ASP A C 1
ATOM 640 O O . ASP A 1 78 ? 14.053 -8.049 -26.621 1.00 41.78 78 ASP A O 1
ATOM 644 N N . PHE A 1 79 ? 13.036 -7.034 -24.919 1.00 43.31 79 PHE A N 1
ATOM 645 C CA . PHE A 1 79 ? 11.897 -7.968 -24.989 1.00 43.31 79 PHE A CA 1
ATOM 646 C C . PHE A 1 79 ? 11.067 -7.735 -26.262 1.00 43.31 79 PHE A C 1
ATOM 648 O O . PHE A 1 79 ? 10.624 -8.686 -26.906 1.00 43.31 79 PHE A O 1
ATOM 655 N N . ARG A 1 80 ? 10.948 -6.466 -26.691 1.00 42.03 80 ARG A N 1
ATOM 656 C CA . ARG A 1 80 ? 10.409 -6.087 -28.011 1.00 42.03 80 ARG A CA 1
ATOM 657 C C . ARG A 1 80 ? 11.270 -6.616 -29.161 1.00 42.03 80 ARG A C 1
ATOM 659 O O . ARG A 1 80 ? 10.719 -7.002 -30.185 1.00 42.03 80 ARG A O 1
ATOM 666 N N . ALA A 1 81 ? 12.594 -6.631 -28.994 1.00 41.62 81 ALA A N 1
ATOM 667 C CA . ALA A 1 81 ? 13.531 -7.065 -30.030 1.00 41.62 81 ALA A CA 1
ATOM 668 C C . ALA A 1 81 ? 13.561 -8.596 -30.202 1.00 41.62 81 ALA A C 1
ATOM 670 O O . ALA A 1 81 ? 13.732 -9.081 -31.317 1.00 41.62 81 ALA A O 1
ATOM 671 N N . LYS A 1 82 ? 13.352 -9.360 -29.120 1.00 42.22 82 LYS A N 1
ATOM 672 C CA . LYS A 1 82 ? 13.389 -10.836 -29.124 1.00 42.22 82 LYS A CA 1
ATOM 673 C C . LYS A 1 82 ? 12.038 -11.508 -29.396 1.00 42.22 82 LYS A C 1
ATOM 675 O O . LYS A 1 82 ? 12.015 -12.706 -29.650 1.00 42.22 82 LYS A O 1
ATOM 680 N N . ASN A 1 83 ? 10.926 -10.768 -29.358 1.00 42.47 83 ASN A N 1
ATOM 681 C CA . ASN A 1 83 ? 9.586 -11.285 -29.662 1.00 42.47 83 ASN A CA 1
ATOM 682 C C . ASN A 1 83 ? 8.750 -10.285 -30.493 1.00 42.47 83 ASN A C 1
ATOM 684 O O . ASN A 1 83 ? 7.748 -9.753 -30.004 1.00 42.47 83 ASN A O 1
ATOM 688 N N . PRO A 1 84 ? 9.119 -10.018 -31.761 1.00 42.88 84 PRO A N 1
ATOM 689 C CA . PRO A 1 84 ? 8.280 -9.234 -32.658 1.00 42.88 84 PRO A CA 1
ATOM 690 C C . PRO A 1 84 ? 7.039 -10.060 -33.022 1.00 42.88 84 PRO A C 1
ATOM 692 O O . PRO A 1 84 ? 7.104 -10.953 -33.865 1.00 42.88 84 PRO A O 1
ATOM 695 N N . ARG A 1 85 ? 5.897 -9.813 -32.369 1.00 50.50 85 ARG A N 1
ATOM 696 C CA . ARG A 1 85 ? 4.629 -10.432 -32.788 1.00 50.50 85 ARG A CA 1
ATOM 697 C C . ARG A 1 85 ? 3.893 -9.551 -33.798 1.00 50.50 85 ARG A C 1
ATOM 699 O O . ARG A 1 85 ? 3.984 -8.326 -33.704 1.00 50.50 85 ARG A O 1
ATOM 706 N N . PRO A 1 86 ? 3.159 -10.155 -34.752 1.00 45.09 86 PRO A N 1
ATOM 707 C CA . PRO A 1 86 ? 2.425 -9.412 -35.764 1.00 45.09 86 PRO A CA 1
ATOM 708 C C . PRO A 1 86 ? 1.396 -8.488 -35.113 1.00 45.09 86 PRO A C 1
ATOM 710 O O . PRO A 1 86 ? 0.685 -8.880 -34.188 1.00 45.09 86 PRO A O 1
ATOM 713 N N . TYR A 1 87 ? 1.308 -7.275 -35.648 1.00 45.03 87 TYR A N 1
ATOM 714 C CA . TYR A 1 87 ? 0.552 -6.108 -35.176 1.00 45.03 87 TYR A CA 1
ATOM 715 C C . TYR A 1 87 ? -0.975 -6.302 -34.976 1.00 45.03 87 TYR A C 1
ATOM 717 O O . TYR A 1 87 ? -1.669 -5.341 -34.661 1.00 45.03 87 TYR A O 1
ATOM 725 N N . GLY A 1 88 ? -1.519 -7.512 -35.154 1.00 43.66 88 GLY A N 1
ATOM 726 C CA . GLY A 1 88 ? -2.960 -7.801 -35.137 1.00 43.66 88 GLY A CA 1
ATOM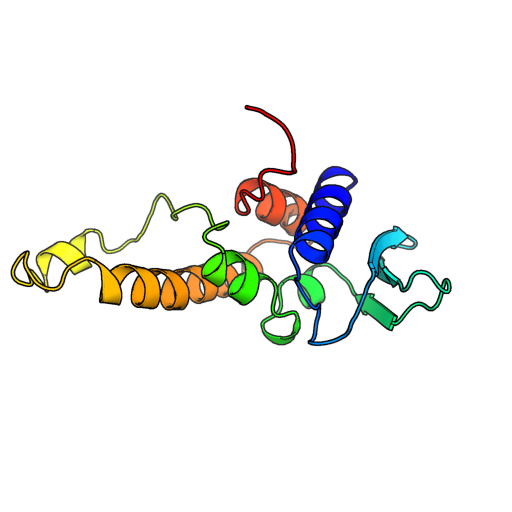 727 C C . GLY A 1 88 ? -3.549 -8.268 -33.797 1.00 43.66 88 GLY A C 1
ATOM 728 O O . GLY A 1 88 ? -4.740 -8.090 -33.577 1.00 43.66 88 GLY A O 1
ATOM 729 N N . GLU A 1 89 ? -2.746 -8.815 -32.873 1.00 45.28 89 GLU A N 1
ATOM 730 C CA . GLU A 1 89 ? -3.209 -9.312 -31.550 1.00 45.28 89 GLU A CA 1
ATOM 731 C C . GLU A 1 89 ? -2.798 -8.385 -30.383 1.00 45.28 89 GLU A C 1
ATOM 733 O O . GLU A 1 89 ? -2.641 -8.803 -29.233 1.00 45.28 89 GLU A O 1
ATOM 738 N N . MET A 1 90 ? -2.536 -7.114 -30.688 1.00 43.47 90 MET A N 1
ATOM 739 C CA . MET A 1 90 ? -1.669 -6.253 -29.880 1.00 43.47 90 MET A CA 1
ATOM 740 C C . MET A 1 90 ? -2.387 -5.357 -28.854 1.00 43.47 90 MET A C 1
ATOM 742 O O . MET A 1 90 ? -1.723 -4.548 -28.219 1.00 43.47 90 MET A O 1
ATOM 746 N N . SER A 1 91 ? -3.700 -5.480 -28.640 1.00 51.00 91 SER A N 1
ATOM 747 C CA . SER A 1 91 ? -4.402 -4.653 -27.635 1.00 51.00 91 SER A CA 1
ATOM 748 C C . SER A 1 91 ? -4.755 -5.405 -26.350 1.00 51.00 91 SER A C 1
ATOM 750 O O . SER A 1 91 ? -4.543 -4.884 -25.264 1.00 51.00 91 SER A O 1
ATOM 752 N N . LEU A 1 92 ? -5.212 -6.658 -26.431 1.00 44.09 92 LEU A N 1
ATOM 753 C CA . LEU A 1 92 ? -5.772 -7.352 -25.260 1.00 44.09 92 LEU A CA 1
ATOM 754 C C . LEU A 1 92 ? -4.718 -8.020 -24.361 1.00 44.09 92 LEU A C 1
ATOM 756 O O . LEU A 1 92 ? -4.887 -8.065 -23.146 1.00 44.09 92 LEU A O 1
ATOM 760 N N . ARG A 1 93 ? -3.611 -8.525 -24.929 1.00 44.22 93 ARG A N 1
ATOM 761 C CA . ARG A 1 93 ? -2.547 -9.180 -24.140 1.00 44.22 93 ARG A CA 1
ATOM 762 C C . ARG A 1 93 ? -1.584 -8.203 -23.476 1.00 44.22 93 ARG A C 1
ATOM 764 O O . ARG A 1 93 ? -1.007 -8.560 -22.455 1.00 44.22 93 ARG A O 1
ATOM 771 N N . TRP A 1 94 ? -1.414 -7.000 -24.024 1.00 42.44 94 TRP A N 1
ATOM 772 C CA . TRP A 1 94 ? -0.537 -5.988 -23.432 1.00 42.44 94 TRP A CA 1
ATOM 773 C C . TRP A 1 94 ? -1.100 -5.453 -22.123 1.00 42.44 94 TRP A C 1
ATOM 775 O O . TRP A 1 94 ? -0.346 -5.352 -21.162 1.00 42.44 94 TRP A O 1
ATOM 785 N N . ASP A 1 95 ? -2.414 -5.237 -22.045 1.00 50.16 95 ASP A N 1
ATOM 786 C CA . ASP A 1 95 ? -3.065 -4.854 -20.793 1.00 50.16 95 ASP A CA 1
ATOM 787 C C . ASP A 1 95 ? -2.860 -5.914 -19.710 1.00 50.16 95 ASP A C 1
ATOM 789 O O . ASP A 1 95 ? -2.532 -5.575 -18.581 1.00 50.16 95 ASP A O 1
ATOM 793 N N . THR A 1 96 ? -2.996 -7.205 -20.027 1.00 49.75 96 THR A N 1
ATOM 794 C CA . THR A 1 96 ? -2.790 -8.276 -19.036 1.00 49.75 96 THR A CA 1
ATOM 795 C C . THR A 1 96 ? -1.314 -8.455 -18.663 1.00 49.75 96 THR A C 1
ATOM 797 O O . THR A 1 96 ? -0.996 -8.583 -17.485 1.00 49.75 96 THR A O 1
ATOM 800 N N . TYR A 1 97 ? -0.413 -8.429 -19.648 1.00 52.59 97 TYR A N 1
ATOM 801 C CA . TYR A 1 97 ? 1.025 -8.657 -19.471 1.00 52.59 97 TYR A CA 1
ATOM 802 C C . TYR A 1 97 ? 1.712 -7.511 -18.713 1.00 52.59 97 TYR A C 1
ATOM 804 O O . TYR A 1 97 ? 2.462 -7.746 -17.765 1.00 52.59 97 TYR A O 1
ATOM 812 N N . TYR A 1 98 ? 1.386 -6.265 -19.072 1.00 56.00 98 TYR A N 1
ATOM 813 C CA . TYR A 1 98 ? 1.863 -5.070 -18.376 1.00 56.00 98 TYR A CA 1
ATOM 814 C C . TYR A 1 98 ? 1.354 -5.036 -16.933 1.00 56.00 98 TYR A C 1
ATOM 816 O O . TYR A 1 98 ? 2.108 -4.723 -16.017 1.00 56.00 98 TYR A O 1
ATOM 824 N N . LYS A 1 99 ? 0.098 -5.438 -16.700 1.00 59.41 99 LYS A N 1
ATOM 825 C CA . LYS A 1 99 ? -0.453 -5.522 -15.344 1.00 59.41 99 LYS A CA 1
ATOM 826 C C . LYS A 1 99 ? 0.337 -6.495 -14.478 1.00 59.41 99 LYS A C 1
ATOM 828 O O . LYS A 1 99 ? 0.705 -6.121 -13.373 1.00 59.41 99 LYS A O 1
ATOM 833 N N . THR A 1 100 ? 0.645 -7.699 -14.965 1.00 62.19 100 THR A N 1
ATOM 834 C CA . THR A 1 100 ? 1.293 -8.733 -14.144 1.00 62.19 100 THR A CA 1
ATOM 835 C C . THR A 1 100 ? 2.772 -8.491 -13.861 1.00 62.19 100 THR A C 1
ATOM 837 O O . THR A 1 100 ? 3.215 -8.732 -12.742 1.00 62.19 100 THR A O 1
ATOM 840 N N . GLU A 1 101 ? 3.549 -8.015 -14.834 1.00 69.38 101 GLU A N 1
ATOM 841 C CA . GLU A 1 101 ? 4.998 -7.858 -14.639 1.00 69.38 101 GLU A CA 1
ATOM 842 C C . GLU A 1 101 ? 5.363 -6.563 -13.903 1.00 69.38 101 GLU A C 1
ATOM 844 O O . GLU A 1 101 ? 6.314 -6.542 -13.119 1.00 69.38 101 GLU A O 1
ATOM 849 N N . VAL A 1 102 ? 4.588 -5.489 -14.089 1.00 74.56 102 VAL A N 1
ATOM 850 C CA . VAL A 1 102 ? 4.911 -4.190 -13.484 1.00 74.56 102 VAL A CA 1
ATOM 851 C C . VAL A 1 102 ? 4.720 -4.224 -11.969 1.00 74.56 102 VAL A C 1
ATOM 853 O O . VAL A 1 102 ? 5.581 -3.723 -11.249 1.00 74.56 102 VAL A O 1
ATOM 856 N N . TYR A 1 103 ? 3.655 -4.847 -11.445 1.00 83.00 103 TYR A N 1
ATOM 857 C CA . TYR A 1 103 ? 3.496 -4.918 -9.986 1.00 83.00 103 TYR A CA 1
ATOM 858 C C . TYR A 1 103 ? 4.568 -5.801 -9.333 1.00 83.00 103 TYR A C 1
ATOM 860 O O . TYR A 1 103 ? 5.011 -5.490 -8.230 1.00 83.00 103 TYR A O 1
ATOM 868 N N . GLN A 1 104 ? 5.005 -6.880 -9.997 1.00 85.69 104 GLN A N 1
ATOM 869 C CA . GLN A 1 104 ? 6.072 -7.754 -9.490 1.00 85.69 104 GLN A CA 1
ATOM 870 C C . GLN A 1 104 ? 7.397 -6.999 -9.402 1.00 85.69 104 GLN A C 1
ATOM 872 O O . GLN A 1 104 ? 8.094 -7.083 -8.394 1.00 85.69 104 GLN A O 1
ATOM 877 N N . TYR A 1 105 ? 7.703 -6.200 -10.423 1.00 85.06 105 TYR A N 1
ATOM 878 C CA . TYR A 1 105 ? 8.857 -5.314 -10.407 1.00 85.06 105 TYR A CA 1
ATOM 879 C C . TYR A 1 105 ? 8.775 -4.292 -9.261 1.00 85.06 105 TYR A C 1
ATOM 881 O O . TYR A 1 105 ? 9.730 -4.149 -8.501 1.00 85.06 105 TYR A O 1
ATOM 889 N N . ARG A 1 106 ? 7.615 -3.650 -9.053 1.00 87.94 106 ARG A N 1
ATOM 890 C CA . ARG A 1 106 ? 7.432 -2.701 -7.940 1.00 87.94 106 ARG A CA 1
ATOM 891 C C . ARG A 1 106 ? 7.525 -3.347 -6.563 1.00 87.94 106 ARG A C 1
ATOM 893 O O . ARG A 1 106 ? 8.058 -2.718 -5.652 1.00 87.94 106 ARG A O 1
ATOM 900 N N . LEU A 1 107 ? 7.059 -4.585 -6.402 1.00 90.31 107 LEU A N 1
ATOM 901 C CA . LEU A 1 107 ? 7.262 -5.357 -5.172 1.00 90.31 107 LEU A CA 1
ATOM 902 C C . LEU A 1 107 ? 8.756 -5.539 -4.877 1.00 90.31 107 LEU A C 1
ATOM 904 O O . LEU A 1 107 ? 9.190 -5.296 -3.752 1.00 90.31 107 LEU A O 1
ATOM 908 N N . LEU A 1 108 ? 9.543 -5.915 -5.890 1.00 90.00 108 LEU A N 1
ATOM 909 C CA . LEU A 1 108 ? 10.989 -6.101 -5.752 1.00 90.00 108 LEU A CA 1
ATOM 910 C C . LEU A 1 108 ? 11.713 -4.786 -5.454 1.00 90.00 108 LEU A C 1
ATOM 912 O O . LEU A 1 108 ? 12.505 -4.735 -4.519 1.00 90.00 108 LEU A O 1
ATOM 916 N N . GLU A 1 109 ? 11.420 -3.713 -6.189 1.00 89.88 109 GLU A N 1
ATOM 917 C CA . GLU A 1 109 ? 12.009 -2.399 -5.908 1.00 89.88 109 GLU A CA 1
ATOM 918 C C . GLU A 1 109 ? 11.677 -1.927 -4.493 1.00 89.88 109 GLU A C 1
ATOM 920 O O . GLU A 1 109 ? 12.566 -1.510 -3.756 1.00 89.88 109 GLU A O 1
ATOM 925 N N . SER A 1 110 ? 10.418 -2.073 -4.071 1.00 91.25 110 SER A N 1
ATOM 926 C CA . SER A 1 110 ? 9.996 -1.709 -2.714 1.00 91.25 110 SER A CA 1
ATOM 927 C C . SER A 1 110 ? 10.751 -2.496 -1.644 1.00 91.25 110 SER A C 1
ATOM 929 O O . SER A 1 110 ? 11.039 -1.962 -0.577 1.00 91.25 110 SER A O 1
ATOM 931 N N . ALA A 1 111 ? 11.095 -3.759 -1.902 1.00 90.62 111 ALA A N 1
ATOM 932 C CA . ALA A 1 111 ? 11.884 -4.559 -0.969 1.00 90.62 111 ALA A CA 1
ATOM 933 C C . ALA A 1 111 ? 13.325 -4.036 -0.810 1.00 90.62 111 ALA A C 1
ATOM 935 O O . ALA A 1 111 ? 13.918 -4.214 0.252 1.00 90.62 111 ALA A O 1
ATOM 936 N N . LEU A 1 112 ? 13.870 -3.374 -1.835 1.00 91.94 112 LEU A N 1
ATOM 937 C CA . LEU A 1 112 ? 15.233 -2.832 -1.849 1.00 91.94 112 LEU A CA 1
ATOM 938 C C . LEU A 1 112 ? 15.324 -1.387 -1.331 1.00 91.94 112 LEU A C 1
ATOM 940 O O . LEU A 1 112 ? 16.385 -0.971 -0.870 1.00 91.94 112 LEU A O 1
ATOM 944 N N . VAL A 1 113 ? 14.234 -0.621 -1.391 1.00 93.19 113 VAL A N 1
ATOM 945 C CA . VAL A 1 113 ? 14.177 0.768 -0.901 1.00 93.19 113 VAL A CA 1
ATOM 946 C C . VAL A 1 113 ? 14.162 0.790 0.636 1.00 93.19 113 VAL A C 1
ATOM 948 O O . VAL A 1 113 ? 13.404 0.012 1.214 1.00 93.19 113 VAL A O 1
ATOM 951 N N . PRO A 1 114 ? 14.940 1.645 1.331 1.00 94.00 114 PRO A N 1
ATOM 952 C CA . PRO A 1 114 ? 14.891 1.817 2.793 1.00 94.00 114 PRO A CA 1
ATOM 953 C C . PRO A 1 114 ? 13.514 2.257 3.329 1.00 94.00 114 PRO A C 1
ATOM 955 O O . PRO A 1 114 ? 12.730 2.876 2.613 1.00 94.00 114 PRO A O 1
ATOM 958 N N . GLU A 1 115 ? 13.200 1.961 4.600 1.00 91.62 115 GLU A N 1
ATOM 959 C CA . GLU A 1 115 ? 11.865 2.241 5.181 1.00 91.62 115 GLU A CA 1
ATOM 960 C C . GLU A 1 115 ? 11.536 3.741 5.142 1.00 91.62 115 GLU A C 1
ATOM 962 O O . GLU A 1 115 ? 10.402 4.136 4.871 1.00 91.62 115 GLU A O 1
ATOM 967 N N . GLU A 1 116 ? 12.543 4.584 5.366 1.00 90.81 116 GLU A N 1
ATOM 968 C CA . GLU A 1 116 ? 12.417 6.039 5.420 1.00 90.81 116 GLU A CA 1
ATOM 969 C C . GLU A 1 116 ? 12.072 6.638 4.048 1.00 90.81 116 GLU A C 1
ATOM 971 O O . GLU A 1 116 ? 11.412 7.676 3.956 1.00 90.81 116 GLU A O 1
ATOM 976 N N . GLU A 1 117 ? 12.487 5.962 2.976 1.00 93.81 117 GLU A N 1
ATOM 977 C CA . GLU A 1 117 ? 12.302 6.394 1.591 1.00 93.81 117 GLU A CA 1
ATOM 978 C C . GLU A 1 117 ? 11.056 5.783 0.943 1.00 93.81 117 GLU A C 1
ATOM 980 O O . GLU A 1 117 ? 10.513 6.353 -0.008 1.00 93.81 117 GLU A O 1
ATOM 985 N N . LEU A 1 118 ? 10.541 4.675 1.488 1.00 93.44 118 LEU A N 1
ATOM 986 C CA . LEU A 1 118 ? 9.385 3.961 0.942 1.00 93.44 118 LEU A CA 1
ATOM 987 C C . LEU A 1 118 ? 8.160 4.848 0.757 1.00 93.44 118 LEU A C 1
ATOM 989 O O . LEU A 1 118 ? 7.455 4.746 -0.247 1.00 93.44 118 LEU A O 1
ATOM 993 N N . GLY A 1 119 ? 7.900 5.737 1.715 1.00 93.12 119 GLY A N 1
ATOM 994 C CA . GLY A 1 119 ? 6.736 6.607 1.632 1.00 93.12 119 GLY A CA 1
ATOM 995 C C . GLY A 1 119 ? 6.794 7.553 0.432 1.00 93.12 119 GLY A C 1
ATOM 996 O O . GLY A 1 119 ? 5.774 7.784 -0.216 1.00 93.12 119 GLY A O 1
ATOM 997 N N . LYS A 1 120 ? 7.988 8.064 0.112 1.00 93.06 120 LYS A N 1
ATOM 998 C CA . LYS A 1 120 ? 8.221 8.894 -1.073 1.00 93.06 120 LYS A CA 1
ATOM 999 C C . LYS A 1 120 ? 8.176 8.044 -2.343 1.00 93.06 120 LYS A C 1
ATOM 1001 O O . LYS A 1 120 ? 7.480 8.409 -3.282 1.00 93.06 120 LYS A O 1
ATOM 1006 N N . PHE A 1 121 ? 8.825 6.880 -2.330 1.00 93.50 121 PHE A N 1
ATOM 1007 C CA . PHE A 1 121 ? 8.814 5.936 -3.446 1.00 93.50 121 PHE A CA 1
ATOM 1008 C C . PHE A 1 121 ? 7.390 5.574 -3.894 1.00 93.50 121 PHE A C 1
ATOM 1010 O O . PHE A 1 121 ? 7.107 5.570 -5.089 1.00 93.50 121 PHE A O 1
ATOM 1017 N N . LEU A 1 122 ? 6.472 5.321 -2.956 1.00 93.50 122 LEU A N 1
ATOM 1018 C CA . LEU A 1 122 ? 5.070 5.028 -3.271 1.00 93.50 122 LEU A CA 1
ATOM 1019 C C . LEU A 1 122 ? 4.368 6.192 -3.974 1.00 93.50 122 LEU A C 1
ATOM 1021 O O . LEU A 1 122 ? 3.710 5.988 -4.993 1.00 93.50 122 LEU A O 1
ATOM 1025 N N . VAL A 1 123 ? 4.521 7.405 -3.441 1.00 92.75 123 VAL A N 1
ATOM 1026 C CA . VAL A 1 123 ? 3.917 8.622 -4.005 1.00 92.75 123 VAL A CA 1
ATOM 1027 C C . VAL A 1 123 ? 4.459 8.899 -5.408 1.00 92.75 123 VAL A C 1
ATOM 1029 O O . VAL A 1 123 ? 3.689 9.223 -6.308 1.00 92.75 123 VAL A O 1
ATOM 1032 N N . ASP A 1 124 ? 5.759 8.702 -5.612 1.00 90.88 124 ASP A N 1
ATOM 1033 C CA . ASP A 1 124 ? 6.416 8.955 -6.894 1.00 90.88 124 ASP A CA 1
ATOM 1034 C C . ASP A 1 124 ? 6.057 7.905 -7.961 1.00 90.88 124 ASP A C 1
ATOM 1036 O O . ASP A 1 124 ? 6.192 8.179 -9.152 1.00 90.88 124 ASP A O 1
ATOM 1040 N N . ASN A 1 125 ? 5.588 6.710 -7.576 1.00 89.31 125 ASN A N 1
ATOM 1041 C CA . ASN A 1 125 ? 5.341 5.596 -8.504 1.00 89.31 125 ASN A CA 1
ATOM 1042 C C . ASN A 1 125 ? 3.865 5.220 -8.700 1.00 89.31 125 ASN A C 1
ATOM 1044 O O . ASN A 1 125 ? 3.571 4.412 -9.588 1.00 89.31 125 ASN A O 1
ATOM 1048 N N . ILE A 1 126 ? 2.940 5.811 -7.936 1.00 90.62 126 ILE A N 1
ATOM 1049 C CA . ILE A 1 126 ? 1.494 5.580 -8.054 1.00 90.62 126 ILE A CA 1
ATOM 1050 C C . ILE A 1 126 ? 0.785 6.883 -8.455 1.00 90.62 126 ILE A C 1
ATOM 1052 O O . ILE A 1 126 ? 0.587 7.789 -7.649 1.00 90.62 126 ILE A O 1
ATOM 1056 N N . LYS A 1 127 ? 0.327 6.944 -9.706 1.00 85.19 127 LYS A N 1
ATOM 1057 C CA . LYS A 1 127 ? -0.504 8.004 -10.287 1.00 85.19 127 LYS A CA 1
ATOM 1058 C C . LYS A 1 127 ? -1.990 7.704 -10.109 1.00 85.19 127 LYS A C 1
ATOM 1060 O O . LYS A 1 127 ? -2.709 7.437 -11.069 1.00 85.19 127 LYS A O 1
ATOM 1065 N N . ALA A 1 128 ? -2.462 7.746 -8.869 1.00 77.75 128 ALA A N 1
ATOM 1066 C CA . ALA A 1 128 ? -3.894 7.854 -8.625 1.00 77.75 128 ALA A CA 1
ATOM 1067 C C . ALA A 1 128 ? -4.270 9.335 -8.740 1.00 77.75 128 ALA A C 1
ATOM 1069 O O . ALA A 1 128 ? -4.118 10.095 -7.783 1.00 77.75 128 ALA A O 1
ATOM 1070 N N . GLU A 1 129 ? -4.706 9.772 -9.923 1.00 65.06 129 GLU A N 1
ATOM 1071 C CA . GLU A 1 129 ? -5.335 11.086 -10.048 1.00 65.06 129 GLU A CA 1
ATOM 1072 C C . GLU A 1 129 ? -6.591 11.075 -9.173 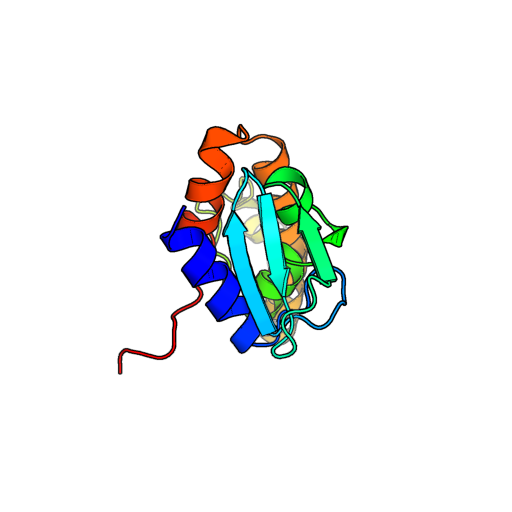1.00 65.06 129 GLU A C 1
ATOM 1074 O O . GLU A 1 129 ? -7.557 10.358 -9.439 1.00 65.06 129 GLU A O 1
ATOM 1079 N N . GLY A 1 130 ? -6.557 11.818 -8.065 1.00 50.88 130 GLY A N 1
ATOM 1080 C CA . GLY A 1 130 ? -7.756 12.049 -7.269 1.00 50.88 130 GLY A CA 1
ATOM 1081 C C . GLY A 1 130 ? -8.854 12.666 -8.146 1.00 50.88 130 GLY A C 1
ATOM 1082 O O . GLY A 1 130 ? -8.544 13.281 -9.166 1.00 50.88 130 GLY A O 1
ATOM 1083 N N . PRO A 1 131 ? -10.141 12.528 -7.784 1.00 36.38 131 PRO A N 1
ATOM 1084 C CA . PRO A 1 131 ? -11.222 13.170 -8.525 1.00 36.38 131 PRO A CA 1
ATOM 1085 C C . PRO A 1 131 ? -11.007 14.693 -8.541 1.00 36.38 131 PRO A C 1
ATOM 1087 O O . PRO A 1 131 ? -11.301 15.373 -7.561 1.00 36.38 131 PRO A O 1
ATOM 1090 N N . GLY A 1 132 ? -10.453 15.220 -9.635 1.00 36.56 132 GLY A N 1
ATOM 1091 C CA . GLY A 1 132 ? -10.230 16.650 -9.819 1.00 36.56 132 GLY A CA 1
ATOM 1092 C C . GLY A 1 132 ? -9.040 16.993 -10.710 1.00 36.56 132 GLY A C 1
ATOM 1093 O O . GLY A 1 132 ? -7.957 17.264 -10.194 1.00 36.56 132 GLY A O 1
ATOM 1094 N N . LYS A 1 133 ? -9.285 17.055 -12.025 1.00 32.59 133 LYS A N 1
ATOM 1095 C CA . LYS A 1 133 ? -9.054 18.224 -12.903 1.00 32.59 133 LYS A CA 1
ATOM 1096 C C . LYS A 1 133 ? -9.358 17.833 -14.361 1.00 32.59 133 LYS A C 1
ATOM 1098 O O . LYS A 1 133 ? -8.479 17.359 -15.068 1.00 32.59 133 LYS A O 1
ATOM 1103 N N . ASN A 1 134 ? -10.617 18.035 -14.763 1.00 31.78 134 ASN A N 1
ATOM 1104 C CA . ASN A 1 134 ? -10.957 18.392 -16.145 1.00 31.78 134 ASN A CA 1
ATOM 1105 C C . ASN A 1 134 ? -10.820 19.908 -16.288 1.00 31.78 134 ASN A C 1
ATOM 1107 O O . ASN A 1 134 ? -11.145 20.596 -15.289 1.00 31.78 134 ASN A O 1
#

Sequence (134 aa):
MNQLETLLNTLIKMGWKPWGIKADFSEYKFGKFRFIKMSGEIVRMCNLRELVSLESGLWQFCAEKGFLNSPDQYPNKDFRAKNPRPYGEMSLRWDTYYKTEVYQYRLLESALVPEEELGKFLVDNIKAEGPGKN